Protein AF-A0AAW5FXQ7-F1 (afdb_monomer_lite)

pLDDT: mean 87.69, std 14.64, range [40.19, 96.31]

Sequence (70 aa):
MSSERTQTVEWDGKALSGWVAINGTPKKVSADRETIHAHAPGFNDALTREIDRHRVEIFEKLLPYFQRQG

Structure (mmCIF, N/CA/C/O backbone):
data_AF-A0AAW5FXQ7-F1
#
_entry.id   AF-A0AAW5FXQ7-F1
#
loop_
_atom_site.group_PDB
_atom_site.id
_atom_site.type_symb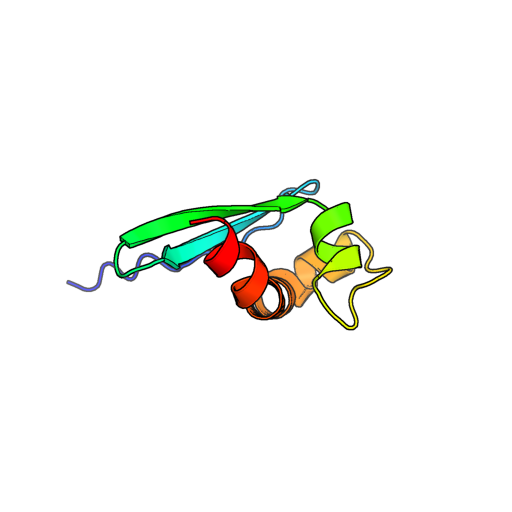ol
_atom_site.label_atom_id
_atom_site.label_alt_id
_atom_site.label_comp_id
_atom_site.label_asym_id
_atom_site.label_entity_id
_atom_site.label_seq_id
_atom_site.pdbx_PDB_ins_code
_atom_site.Cartn_x
_atom_site.Cartn_y
_atom_site.Cartn_z
_atom_site.occupancy
_atom_site.B_iso_or_equiv
_atom_site.auth_seq_id
_atom_site.auth_comp_id
_atom_site.auth_asym_id
_atom_site.auth_atom_id
_atom_site.pdbx_PDB_model_num
ATOM 1 N N . MET A 1 1 ? -2.271 17.882 24.854 1.00 40.19 1 MET A N 1
ATOM 2 C CA . MET A 1 1 ? -2.200 16.426 24.621 1.00 40.19 1 MET A CA 1
ATOM 3 C C . MET A 1 1 ? -2.627 16.171 23.188 1.00 40.19 1 MET A C 1
ATOM 5 O O . MET A 1 1 ? -3.818 16.222 22.932 1.00 40.19 1 MET A O 1
ATOM 9 N N . SER A 1 2 ? -1.683 15.935 22.280 1.00 42.84 2 SER A N 1
ATOM 10 C CA . SER A 1 2 ? -1.986 15.444 20.931 1.00 42.84 2 SER A CA 1
ATOM 11 C C . SER A 1 2 ? -0.976 14.360 20.615 1.00 42.84 2 SER A C 1
ATOM 13 O O . SER A 1 2 ? 0.077 14.613 20.042 1.00 42.84 2 SER A O 1
ATOM 15 N N . SER A 1 3 ? -1.261 13.148 21.078 1.00 42.25 3 SER A N 1
ATOM 16 C CA . SER A 1 3 ? -0.563 11.958 20.607 1.00 42.25 3 SER A CA 1
ATOM 17 C C . SER A 1 3 ? -1.110 11.650 19.216 1.00 42.25 3 SER A C 1
ATOM 19 O O . SER A 1 3 ? -1.877 10.704 19.042 1.00 42.25 3 SER A O 1
ATOM 21 N N . GLU A 1 4 ? -0.776 12.492 18.237 1.00 46.59 4 GLU A N 1
ATOM 22 C CA . GLU A 1 4 ? -0.885 12.140 16.828 1.00 46.59 4 GLU A CA 1
ATOM 23 C C . GLU A 1 4 ? 0.063 10.959 16.637 1.00 46.59 4 GLU A C 1
ATOM 25 O O . GLU A 1 4 ? 1.264 11.108 16.432 1.00 46.59 4 GLU A O 1
ATOM 30 N N . ARG A 1 5 ? -0.466 9.748 16.832 1.00 48.47 5 ARG A N 1
ATOM 31 C CA . ARG A 1 5 ? 0.157 8.523 16.350 1.00 48.47 5 ARG A CA 1
ATOM 32 C C . ARG A 1 5 ? 0.114 8.651 14.840 1.00 48.47 5 ARG A C 1
ATOM 34 O O . ARG A 1 5 ? -0.843 8.19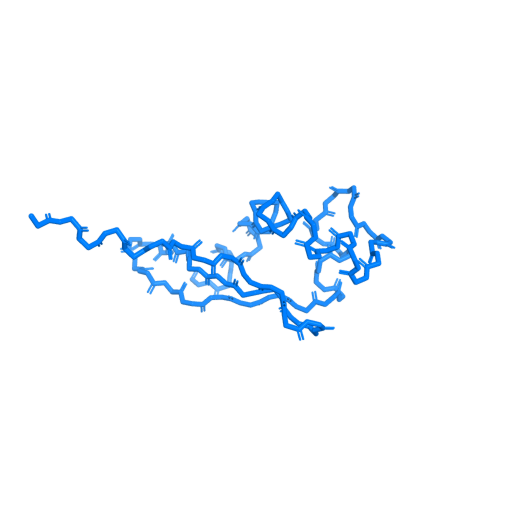6 14.218 1.00 48.47 5 ARG A O 1
ATOM 41 N N . THR A 1 6 ? 1.091 9.365 14.292 1.00 48.38 6 THR A N 1
ATOM 42 C CA . THR A 1 6 ? 1.342 9.471 12.866 1.00 48.38 6 THR A CA 1
ATOM 43 C C . THR A 1 6 ? 1.170 8.069 12.314 1.00 48.38 6 THR A C 1
ATOM 45 O O . THR A 1 6 ? 1.824 7.130 12.769 1.00 48.38 6 THR A O 1
ATOM 48 N N . GLN A 1 7 ? 0.178 7.902 11.446 1.00 60.09 7 GLN A N 1
ATOM 49 C CA . GLN A 1 7 ? -0.075 6.666 10.728 1.00 60.09 7 GLN A CA 1
ATOM 50 C C . GLN A 1 7 ? 1.104 6.484 9.774 1.00 60.09 7 GLN A C 1
ATOM 52 O O . GLN A 1 7 ? 1.012 6.815 8.596 1.00 60.09 7 GLN A O 1
ATOM 57 N N . THR A 1 8 ? 2.258 6.081 10.303 1.00 82.06 8 THR A N 1
ATOM 58 C CA . THR A 1 8 ? 3.477 5.980 9.516 1.00 82.06 8 THR A CA 1
ATOM 59 C C . THR A 1 8 ? 3.295 4.790 8.595 1.00 82.06 8 THR A C 1
ATOM 61 O O . THR A 1 8 ? 3.345 3.634 9.010 1.00 82.06 8 THR A O 1
ATOM 64 N N . VAL A 1 9 ? 2.970 5.097 7.346 1.00 91.25 9 VAL A N 1
ATOM 65 C CA . VAL A 1 9 ? 3.059 4.147 6.252 1.00 91.25 9 VAL A CA 1
ATOM 66 C C . VAL A 1 9 ? 4.542 3.957 5.966 1.00 91.25 9 VAL A C 1
ATOM 68 O O . VAL A 1 9 ? 5.262 4.927 5.705 1.00 91.25 9 VAL A O 1
ATOM 71 N N . GLU A 1 10 ? 4.995 2.715 6.046 1.00 94.00 10 GLU A N 1
ATOM 72 C CA . GLU A 1 10 ? 6.408 2.352 5.990 1.00 94.00 10 GLU A CA 1
ATOM 73 C C . GLU A 1 10 ? 6.628 1.234 4.982 1.00 94.00 10 GLU A C 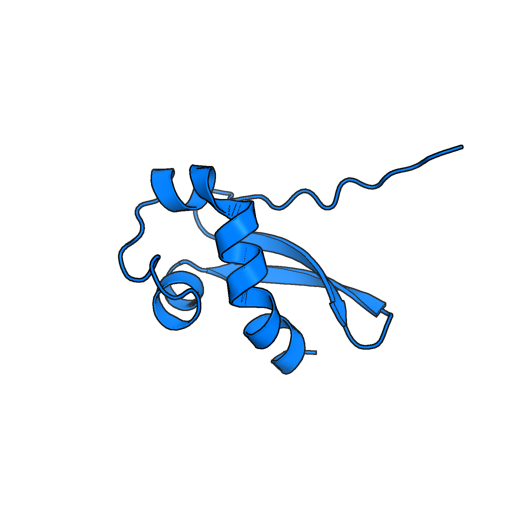1
ATOM 75 O O . GLU A 1 10 ? 5.851 0.283 4.910 1.00 94.00 10 GLU A O 1
ATOM 80 N N . TRP A 1 11 ? 7.713 1.344 4.223 1.00 95.19 11 TRP A N 1
ATOM 81 C CA . TRP A 1 11 ? 8.200 0.293 3.346 1.00 95.19 11 TRP A CA 1
ATOM 82 C C . TRP A 1 11 ? 9.531 -0.228 3.892 1.00 95.19 11 TRP A C 1
ATOM 84 O O . TRP A 1 11 ? 10.497 0.524 3.991 1.00 95.19 11 TRP A O 1
ATOM 94 N N . ASP A 1 12 ? 9.598 -1.513 4.237 1.00 92.75 12 ASP A N 1
ATOM 95 C CA . ASP A 1 12 ? 10.803 -2.127 4.824 1.00 92.75 12 ASP A CA 1
ATOM 96 C C . ASP A 1 12 ? 11.747 -2.767 3.781 1.00 92.75 12 ASP A C 1
ATOM 98 O O . ASP A 1 12 ? 12.735 -3.417 4.127 1.00 92.75 12 ASP A O 1
ATOM 102 N N . GLY A 1 13 ? 11.440 -2.611 2.489 1.00 92.31 13 GLY A N 1
ATOM 103 C CA . GLY A 1 13 ? 12.128 -3.299 1.392 1.00 92.31 13 GLY A CA 1
ATOM 104 C C . GLY A 1 13 ? 11.423 -4.564 0.894 1.00 92.31 13 GLY A C 1
ATOM 105 O O . GLY A 1 13 ? 11.763 -5.049 -0.189 1.00 92.31 13 GLY A O 1
ATOM 106 N N . LYS A 1 14 ? 10.439 -5.079 1.640 1.00 93.75 14 LYS A N 1
ATOM 107 C CA . LYS A 1 14 ? 9.684 -6.308 1.345 1.00 93.75 14 LYS A CA 1
ATOM 108 C C . LYS A 1 14 ? 8.170 -6.105 1.408 1.00 93.75 14 LYS A C 1
ATOM 110 O O . LYS A 1 14 ? 7.466 -6.624 0.543 1.00 93.75 14 LYS A O 1
ATOM 115 N N . ALA A 1 15 ? 7.686 -5.370 2.404 1.00 95.56 15 ALA A N 1
ATOM 116 C CA . ALA A 1 15 ? 6.275 -5.128 2.653 1.00 95.56 15 ALA A CA 1
ATOM 117 C C . ALA A 1 15 ? 5.997 -3.663 3.018 1.00 95.56 15 ALA A C 1
ATOM 119 O O . ALA A 1 15 ? 6.759 -3.001 3.725 1.00 95.56 15 ALA A O 1
ATOM 120 N N . LEU A 1 16 ? 4.858 -3.174 2.532 1.00 95.50 16 LEU A N 1
ATOM 121 C CA . LEU A 1 16 ? 4.299 -1.870 2.842 1.00 95.50 16 LEU A CA 1
ATOM 122 C C . LEU A 1 16 ? 3.332 -2.039 4.004 1.00 95.50 16 LEU A C 1
ATOM 124 O O . LEU A 1 16 ? 2.318 -2.718 3.859 1.00 95.50 16 LEU A O 1
ATOM 128 N N . SER A 1 17 ? 3.641 -1.438 5.144 1.00 95.19 17 SER A N 1
ATOM 129 C CA . SER A 1 17 ? 2.856 -1.561 6.368 1.00 95.19 17 SER A CA 1
ATOM 130 C C . SER A 1 17 ? 2.246 -0.229 6.777 1.00 95.19 17 SER A C 1
ATOM 132 O O . SER A 1 17 ? 2.841 0.825 6.578 1.00 95.19 17 SER A O 1
ATOM 134 N N . GLY A 1 18 ? 1.075 -0.281 7.404 1.00 93.00 18 GLY A N 1
ATOM 135 C CA . GLY A 1 18 ? 0.417 0.898 7.960 1.00 93.00 18 GLY A CA 1
ATOM 136 C C . GLY A 1 18 ? -0.792 0.540 8.818 1.00 93.00 18 GLY A C 1
ATOM 137 O O . GLY A 1 18 ? -1.084 -0.634 9.058 1.00 93.00 18 GLY A O 1
ATOM 138 N N . TRP A 1 19 ? -1.493 1.563 9.300 1.00 91.81 19 TRP A N 1
ATOM 139 C CA . TRP A 1 19 ? -2.687 1.413 10.134 1.00 91.81 19 TRP A CA 1
ATOM 140 C C . TRP A 1 19 ? -3.933 1.877 9.386 1.00 91.81 19 TRP A C 1
ATOM 142 O O . TRP A 1 19 ? -3.997 3.021 8.938 1.00 91.81 19 TRP A O 1
ATOM 152 N N . VAL A 1 20 ? -4.941 1.008 9.318 1.00 89.62 20 VAL A N 1
ATOM 153 C CA . VAL A 1 20 ? -6.257 1.302 8.731 1.00 89.62 20 VAL A CA 1
ATOM 154 C C . VAL A 1 20 ? -7.333 1.036 9.774 1.00 89.62 20 VAL A C 1
ATOM 156 O O . VAL A 1 20 ? -7.260 0.055 10.512 1.00 89.62 20 VAL A O 1
ATOM 159 N N . ALA A 1 21 ? -8.345 1.897 9.844 1.00 88.12 21 ALA A N 1
ATOM 160 C CA . ALA A 1 21 ? -9.552 1.604 10.607 1.00 88.12 21 ALA A CA 1
ATOM 161 C C . ALA A 1 21 ? -10.468 0.694 9.772 1.00 88.12 21 ALA A C 1
ATOM 163 O O . ALA A 1 21 ? -11.012 1.128 8.759 1.00 88.12 21 ALA A O 1
ATOM 164 N N . ILE A 1 22 ? -10.640 -0.557 10.195 1.00 84.88 22 ILE A N 1
ATOM 165 C CA . ILE A 1 22 ? -11.587 -1.501 9.589 1.00 84.88 22 ILE A CA 1
ATOM 166 C C . ILE A 1 22 ? -12.748 -1.662 10.563 1.00 84.88 22 ILE A C 1
ATOM 168 O O . ILE A 1 22 ? -12.535 -2.011 11.724 1.00 84.88 22 ILE A O 1
ATOM 172 N N . ASN A 1 23 ? -13.969 -1.343 10.122 1.00 86.06 23 ASN A N 1
ATOM 173 C CA . ASN A 1 23 ? -15.169 -1.352 10.971 1.00 86.06 23 ASN A CA 1
ATOM 174 C C . ASN A 1 23 ? -14.986 -0.550 12.280 1.00 86.06 23 ASN A C 1
ATOM 176 O O . ASN A 1 23 ? -15.404 -0.971 13.354 1.00 86.06 23 ASN A O 1
ATOM 180 N N . GLY A 1 24 ? -14.286 0.590 12.208 1.00 84.62 24 GLY A N 1
ATOM 181 C CA . GLY A 1 24 ? -13.974 1.437 13.368 1.00 84.62 24 GLY A CA 1
ATOM 182 C C . GLY A 1 24 ? -12.849 0.919 14.277 1.00 84.62 24 GLY A C 1
ATOM 183 O O . GLY A 1 24 ? -12.456 1.623 15.204 1.00 84.62 24 GLY A O 1
ATOM 184 N N . THR A 1 25 ? -12.285 -0.261 14.002 1.00 87.88 25 THR A N 1
ATOM 185 C CA . THR A 1 25 ? -11.168 -0.834 14.764 1.00 87.88 25 THR A CA 1
ATOM 186 C C . THR A 1 25 ? -9.839 -0.576 14.047 1.00 87.88 25 THR A C 1
ATOM 188 O O . THR A 1 25 ? -9.672 -1.010 12.904 1.00 87.88 25 THR A O 1
ATOM 191 N N . PRO A 1 26 ? -8.863 0.101 14.681 1.00 89.06 26 PRO A N 1
ATOM 192 C CA . PRO A 1 26 ? -7.525 0.250 14.117 1.00 89.06 26 PRO A CA 1
ATOM 193 C C . PRO A 1 26 ? -6.833 -1.111 13.981 1.00 89.06 26 PRO A C 1
ATOM 195 O O . PRO A 1 26 ? -6.559 -1.782 14.976 1.00 89.06 26 PRO A O 1
ATOM 198 N N . LYS A 1 27 ? -6.517 -1.504 12.747 1.00 90.19 27 LYS A N 1
ATOM 199 C CA . LYS A 1 27 ? -5.787 -2.730 12.421 1.00 90.19 27 LYS A CA 1
ATOM 200 C C . LYS A 1 27 ? -4.483 -2.371 11.718 1.00 90.19 27 LYS A C 1
ATOM 202 O O . LYS A 1 27 ? -4.461 -1.530 10.817 1.00 90.19 27 LYS A O 1
ATOM 207 N N . LYS A 1 28 ? -3.395 -3.025 12.124 1.00 91.75 28 LYS A N 1
ATOM 208 C CA . LYS A 1 28 ? -2.137 -2.983 11.378 1.00 91.75 28 LYS A CA 1
ATOM 209 C C . LYS A 1 28 ? -2.269 -3.912 10.174 1.00 91.75 28 LYS A C 1
ATOM 211 O O . LYS A 1 28 ? -2.612 -5.082 10.342 1.00 91.75 28 LYS A O 1
ATOM 216 N N . VAL A 1 29 ? -2.019 -3.384 8.986 1.00 93.31 29 VAL A N 1
ATOM 217 C CA . VAL A 1 29 ? -2.100 -4.113 7.717 1.00 93.31 29 VAL A CA 1
ATOM 218 C C . VAL A 1 29 ? -0.774 -4.018 6.980 1.00 93.31 29 VAL A C 1
ATOM 220 O O . VAL A 1 29 ? -0.003 -3.078 7.192 1.00 93.31 29 VAL A O 1
ATOM 223 N N . SER A 1 30 ? -0.510 -5.008 6.136 1.00 95.06 30 SER A N 1
ATOM 224 C CA . SER A 1 30 ? 0.701 -5.093 5.331 1.00 95.06 30 SER A CA 1
ATOM 225 C C . SER A 1 30 ? 0.378 -5.627 3.942 1.00 95.06 30 SER A C 1
ATOM 227 O O . SER A 1 30 ? -0.439 -6.539 3.816 1.00 95.06 30 SER A O 1
ATOM 229 N N . ALA A 1 31 ? 1.042 -5.100 2.920 1.00 95.50 31 ALA A N 1
ATOM 230 C CA . ALA A 1 31 ? 0.987 -5.604 1.552 1.00 95.50 31 ALA A CA 1
ATOM 231 C C . ALA A 1 31 ? 2.404 -5.875 1.045 1.00 95.50 31 ALA A C 1
ATOM 233 O O . ALA A 1 31 ? 3.280 -5.018 1.159 1.00 95.50 31 ALA A O 1
ATOM 234 N N . ASP A 1 32 ? 2.630 -7.062 0.491 1.00 95.94 32 ASP A N 1
ATOM 235 C CA . ASP A 1 32 ? 3.877 -7.371 -0.202 1.00 95.94 32 ASP A CA 1
ATOM 236 C C . ASP A 1 32 ? 3.911 -6.735 -1.601 1.00 95.94 32 ASP A C 1
ATOM 238 O O . ASP A 1 32 ? 2.957 -6.101 -2.065 1.00 95.94 32 ASP A O 1
ATOM 242 N N . ARG A 1 33 ? 5.047 -6.886 -2.284 1.00 95.62 33 ARG A N 1
ATOM 243 C CA . ARG A 1 33 ? 5.225 -6.352 -3.636 1.00 95.62 33 ARG A CA 1
ATOM 244 C C . ARG A 1 33 ? 4.214 -6.912 -4.633 1.00 95.62 33 ARG A C 1
ATOM 246 O O . ARG A 1 33 ? 3.717 -6.149 -5.451 1.00 95.62 33 ARG A O 1
ATOM 253 N N . GLU A 1 34 ? 3.911 -8.204 -4.566 1.00 95.94 34 GLU A N 1
ATOM 254 C CA . GLU A 1 34 ? 2.952 -8.839 -5.474 1.00 95.94 34 GLU A CA 1
ATOM 255 C C . GLU A 1 34 ? 1.556 -8.228 -5.304 1.00 95.94 34 GLU A C 1
ATOM 257 O O . GLU A 1 34 ? 0.912 -7.841 -6.278 1.00 95.94 34 GLU A O 1
ATOM 262 N N . THR A 1 35 ? 1.142 -8.017 -4.055 1.00 96.31 35 THR A N 1
ATOM 263 C CA . THR A 1 35 ? -0.102 -7.330 -3.705 1.00 96.31 35 THR A CA 1
ATOM 264 C C . THR A 1 35 ? -0.115 -5.896 -4.230 1.00 96.31 35 THR A C 1
ATOM 266 O O . THR A 1 35 ? -1.112 -5.470 -4.812 1.00 96.31 35 THR A O 1
ATOM 269 N N . ILE A 1 36 ? 0.978 -5.142 -4.056 1.00 95.56 36 ILE A N 1
ATOM 270 C CA . ILE A 1 36 ? 1.107 -3.778 -4.598 1.00 95.56 36 ILE A CA 1
ATOM 271 C C . ILE A 1 36 ? 0.930 -3.803 -6.118 1.00 95.56 36 ILE A C 1
ATOM 273 O O . ILE A 1 36 ? 0.125 -3.047 -6.658 1.00 95.56 36 ILE A O 1
ATOM 277 N N . HIS A 1 37 ? 1.628 -4.702 -6.807 1.00 95.81 37 HIS A N 1
ATOM 278 C CA . HIS A 1 37 ? 1.595 -4.798 -8.265 1.00 95.81 37 HIS A CA 1
ATOM 279 C C . HIS A 1 37 ? 0.216 -5.206 -8.805 1.00 95.81 37 HIS A C 1
ATOM 281 O O . HIS A 1 37 ? -0.201 -4.733 -9.864 1.00 95.81 37 HIS A O 1
ATOM 287 N N . ALA A 1 38 ? -0.515 -6.043 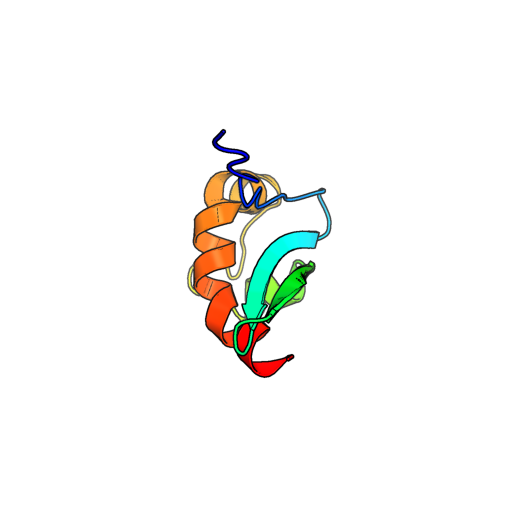-8.067 1.00 96.19 38 ALA A N 1
ATOM 288 C CA . ALA A 1 38 ? -1.851 -6.501 -8.438 1.00 96.19 38 ALA A CA 1
ATOM 289 C C . ALA A 1 38 ? -2.964 -5.491 -8.105 1.00 96.19 38 ALA A C 1
ATOM 291 O O . ALA A 1 38 ? -3.951 -5.396 -8.837 1.00 96.19 38 ALA A O 1
ATOM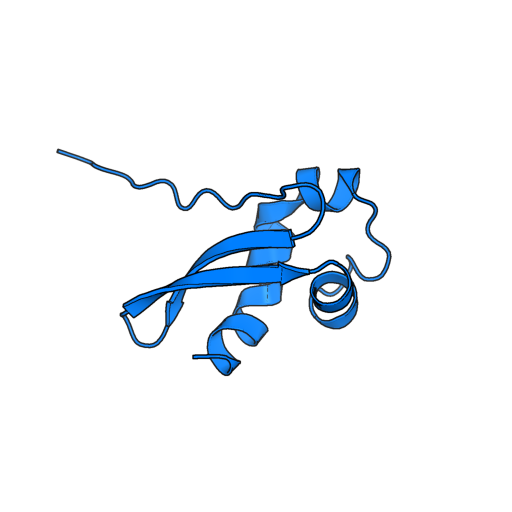 292 N N . HIS A 1 39 ? -2.833 -4.752 -6.998 1.00 95.62 39 HIS A N 1
ATOM 293 C CA . HIS A 1 39 ? -3.940 -3.994 -6.404 1.00 95.62 39 HIS A CA 1
ATOM 294 C C . HIS A 1 39 ? -3.711 -2.485 -6.278 1.00 95.62 39 HIS A C 1
ATOM 296 O O . HIS A 1 39 ? -4.654 -1.788 -5.908 1.00 95.62 39 HIS A O 1
ATOM 302 N N . ALA A 1 40 ? -2.526 -1.959 -6.606 1.00 95.62 40 ALA A N 1
ATOM 303 C CA . ALA A 1 40 ? -2.263 -0.520 -6.666 1.00 95.62 40 ALA A CA 1
ATOM 304 C C . ALA A 1 40 ? -2.103 -0.053 -8.129 1.00 95.62 40 ALA A C 1
ATOM 306 O O . ALA A 1 40 ? -0.997 -0.084 -8.675 1.00 95.62 40 ALA A O 1
ATOM 307 N N . PRO A 1 41 ? -3.186 0.409 -8.790 1.00 92.62 41 PRO A N 1
ATOM 308 C CA . PRO A 1 41 ? -3.126 0.864 -10.176 1.00 92.62 41 PRO A CA 1
ATOM 309 C C . PRO A 1 41 ? -2.078 1.962 -10.394 1.00 92.62 41 PRO A C 1
ATOM 311 O O . PRO A 1 41 ? -2.040 2.957 -9.662 1.00 92.62 41 PRO A O 1
ATOM 314 N N . GLY A 1 42 ? -1.250 1.794 -11.426 1.00 93.50 42 GLY A N 1
ATOM 315 C CA . GLY A 1 42 ? -0.155 2.716 -11.750 1.00 93.50 42 GLY A CA 1
ATOM 316 C C . GLY A 1 42 ? 1.151 2.425 -11.006 1.00 93.50 42 GLY A C 1
ATOM 317 O O . GLY A 1 42 ? 2.127 3.133 -11.219 1.00 93.50 42 GLY A O 1
ATOM 318 N N . PHE A 1 43 ? 1.181 1.384 -10.169 1.00 94.38 43 PHE A N 1
ATOM 319 C CA . PHE A 1 43 ? 2.386 0.874 -9.507 1.00 94.38 43 PHE A CA 1
ATOM 320 C C . PHE A 1 43 ? 2.623 -0.610 -9.813 1.00 94.38 43 PHE A C 1
ATOM 322 O O . PHE A 1 43 ? 3.297 -1.303 -9.057 1.00 94.38 43 PHE A O 1
ATOM 329 N N . ASN A 1 44 ? 2.066 -1.101 -10.921 1.00 93.50 44 ASN A N 1
ATOM 330 C CA . ASN A 1 44 ? 2.080 -2.506 -11.332 1.00 93.50 44 ASN A CA 1
ATOM 331 C C . ASN A 1 44 ? 3.492 -3.075 -11.560 1.00 93.50 44 ASN A C 1
ATOM 333 O O . ASN A 1 44 ? 3.688 -4.279 -11.457 1.00 93.50 44 ASN A O 1
ATOM 337 N N . ASP A 1 45 ? 4.462 -2.217 -11.859 1.00 92.81 45 ASP A N 1
ATOM 338 C CA . ASP A 1 45 ? 5.871 -2.538 -12.097 1.00 92.81 45 ASP A CA 1
ATOM 339 C C . ASP A 1 45 ? 6.816 -1.739 -11.180 1.00 92.81 45 ASP A C 1
ATOM 341 O O . ASP A 1 45 ? 8.028 -1.702 -11.400 1.00 92.81 45 ASP A O 1
ATOM 345 N N . ALA A 1 46 ? 6.275 -1.126 -10.120 1.00 92.69 46 ALA A N 1
ATOM 346 C CA . ALA A 1 46 ? 7.020 -0.213 -9.264 1.00 92.69 46 ALA A CA 1
ATOM 347 C C . ALA A 1 46 ? 8.241 -0.888 -8.620 1.00 92.69 46 ALA A C 1
ATOM 349 O O . ALA A 1 46 ? 8.144 -1.950 -7.986 1.00 92.69 46 ALA A O 1
ATOM 350 N N . LEU A 1 47 ? 9.394 -0.230 -8.734 1.00 94.50 47 LEU A N 1
ATOM 351 C CA . LEU A 1 47 ? 10.645 -0.643 -8.101 1.00 94.50 47 LEU A CA 1
ATOM 352 C C . LEU A 1 47 ? 10.655 -0.293 -6.606 1.00 94.50 47 LEU A C 1
ATOM 354 O O . LEU A 1 47 ? 9.931 0.588 -6.154 1.00 94.50 47 LEU A O 1
ATOM 358 N N . THR A 1 48 ? 11.563 -0.899 -5.829 1.00 93.56 48 THR A N 1
ATOM 359 C CA . THR A 1 48 ? 11.724 -0.624 -4.381 1.00 93.56 48 THR A CA 1
ATOM 360 C C . THR A 1 48 ? 11.749 0.875 -4.054 1.00 93.56 48 THR A C 1
ATOM 362 O O . THR A 1 48 ? 11.091 1.309 -3.118 1.00 93.56 48 THR A O 1
ATOM 365 N N . ARG A 1 49 ? 12.486 1.672 -4.840 1.00 94.06 49 ARG A N 1
ATOM 366 C CA . ARG A 1 49 ? 12.612 3.126 -4.644 1.00 94.06 49 ARG A CA 1
ATOM 367 C C . ARG A 1 49 ? 11.312 3.890 -4.915 1.00 94.06 49 ARG A C 1
ATOM 369 O O . ARG A 1 49 ? 11.075 4.923 -4.303 1.00 94.06 49 ARG A O 1
ATOM 376 N N . GLU A 1 50 ? 10.510 3.412 -5.863 1.00 95.19 50 GLU A N 1
ATOM 377 C CA . GLU A 1 50 ? 9.226 4.016 -6.221 1.00 95.19 50 GLU A CA 1
ATOM 378 C C . GLU A 1 50 ? 8.191 3.659 -5.167 1.00 95.19 50 GLU A C 1
ATOM 380 O O . GLU A 1 50 ? 7.468 4.541 -4.718 1.00 95.19 50 GLU A O 1
ATOM 385 N N . ILE A 1 51 ? 8.208 2.411 -4.688 1.00 94.50 51 ILE A N 1
ATOM 386 C CA . ILE A 1 51 ? 7.369 1.985 -3.572 1.00 94.50 51 ILE A CA 1
ATOM 387 C C . ILE A 1 51 ? 7.673 2.814 -2.324 1.00 94.50 51 ILE A C 1
ATOM 389 O O . ILE A 1 51 ? 6.752 3.344 -1.719 1.00 94.50 51 ILE A O 1
ATOM 393 N N . ASP A 1 52 ? 8.946 2.992 -1.966 1.00 94.56 52 ASP A N 1
ATOM 394 C CA . ASP A 1 52 ? 9.319 3.794 -0.798 1.00 94.56 52 ASP A CA 1
ATOM 395 C C . ASP A 1 52 ? 8.935 5.277 -0.951 1.00 94.56 52 ASP A C 1
ATOM 397 O O . ASP A 1 52 ? 8.352 5.882 -0.046 1.00 94.56 52 ASP A O 1
ATOM 401 N N . ARG A 1 53 ? 9.202 5.866 -2.125 1.00 95.00 53 ARG A N 1
ATOM 402 C CA . ARG A 1 53 ? 8.878 7.270 -2.419 1.00 95.00 53 ARG A CA 1
ATOM 403 C C . ARG A 1 53 ? 7.372 7.535 -2.407 1.00 95.00 53 ARG A C 1
ATOM 405 O O . ARG A 1 53 ? 6.949 8.553 -1.867 1.00 95.00 53 ARG A O 1
ATOM 412 N N . HIS A 1 54 ? 6.582 6.639 -2.995 1.00 95.69 54 HIS A N 1
ATOM 413 C CA . HIS A 1 54 ? 5.133 6.782 -3.169 1.00 95.69 54 HIS A CA 1
ATOM 414 C C . HIS A 1 54 ? 4.328 5.945 -2.167 1.00 95.69 54 HIS A C 1
ATOM 416 O O . HIS A 1 54 ? 3.143 5.693 -2.372 1.00 95.69 54 HIS A O 1
ATOM 422 N N . ARG A 1 55 ? 4.953 5.530 -1.059 1.00 94.56 55 ARG A N 1
ATOM 423 C CA . ARG A 1 55 ? 4.390 4.588 -0.082 1.00 94.56 55 ARG A CA 1
ATOM 424 C C . ARG A 1 55 ? 2.994 4.970 0.409 1.00 94.56 55 ARG A C 1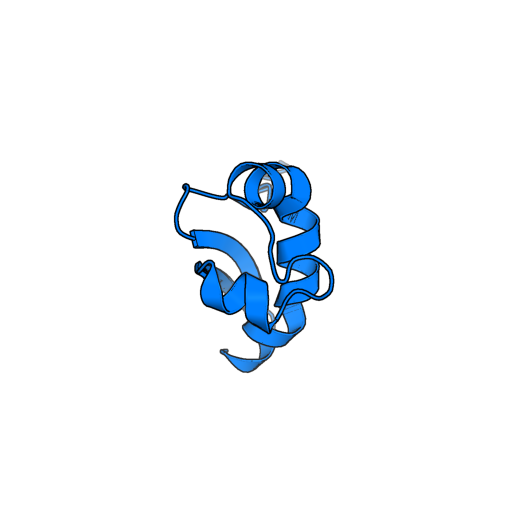
ATOM 426 O O . ARG A 1 55 ? 2.141 4.101 0.515 1.00 94.56 55 ARG A O 1
ATOM 433 N N . VAL A 1 56 ? 2.742 6.259 0.643 1.00 94.06 56 VAL A N 1
ATOM 434 C CA . VAL A 1 56 ? 1.433 6.763 1.093 1.00 94.06 56 VAL A CA 1
ATOM 435 C C . VAL A 1 56 ? 0.370 6.606 0.003 1.00 94.06 56 VAL A C 1
ATOM 437 O O . VAL A 1 56 ? -0.684 6.044 0.269 1.00 94.06 56 VAL A O 1
ATOM 440 N N . GLU A 1 57 ? 0.665 7.011 -1.234 1.00 95.19 57 GLU A N 1
ATOM 441 C CA . GLU A 1 57 ? -0.267 6.890 -2.367 1.00 95.19 57 GLU A CA 1
ATOM 442 C C . GLU A 1 57 ? -0.580 5.421 -2.684 1.00 95.19 57 GLU A C 1
ATOM 444 O O . GLU A 1 57 ? -1.729 5.044 -2.915 1.00 95.19 57 GLU A O 1
ATOM 449 N N . ILE A 1 58 ? 0.442 4.562 -2.663 1.00 95.56 58 ILE A N 1
ATOM 450 C CA . ILE A 1 58 ? 0.268 3.118 -2.844 1.00 95.56 58 ILE A CA 1
ATOM 451 C C . ILE A 1 58 ? -0.628 2.561 -1.738 1.00 95.56 58 ILE A C 1
ATOM 453 O O . ILE A 1 58 ? -1.548 1.795 -2.016 1.00 95.56 58 ILE A O 1
ATOM 457 N N . PHE A 1 59 ? -0.395 2.966 -0.490 1.00 94.88 59 PHE A N 1
ATOM 458 C CA . PHE A 1 59 ? -1.194 2.525 0.647 1.00 94.88 59 PHE A CA 1
ATOM 459 C C . PHE A 1 59 ? -2.660 2.958 0.533 1.00 94.88 59 PHE A C 1
ATOM 461 O O . PHE A 1 59 ? -3.551 2.149 0.787 1.00 94.88 59 PHE A O 1
ATOM 468 N N . GLU A 1 60 ? -2.922 4.189 0.086 1.00 93.69 60 GLU A N 1
ATOM 469 C CA . GLU A 1 60 ? -4.272 4.691 -0.199 1.00 93.69 60 GLU A CA 1
ATOM 470 C C . GLU A 1 60 ? -4.975 3.859 -1.278 1.00 93.69 60 GLU A C 1
ATOM 472 O O . GLU A 1 60 ? -6.123 3.446 -1.099 1.00 93.69 60 GLU A O 1
ATOM 477 N N . LYS A 1 61 ? -4.272 3.533 -2.370 1.00 95.12 61 LYS A N 1
ATOM 478 C CA . LYS A 1 61 ? -4.801 2.668 -3.440 1.00 95.12 61 LYS A CA 1
ATOM 479 C C . LYS A 1 61 ? -5.094 1.245 -2.962 1.00 95.12 61 LYS A C 1
ATOM 481 O O . LYS A 1 61 ? -5.995 0.601 -3.494 1.00 95.12 61 LYS A O 1
ATOM 486 N N . LEU A 1 62 ? -4.380 0.772 -1.943 1.00 94.75 62 LEU A N 1
ATOM 487 C CA . LEU A 1 62 ? -4.589 -0.534 -1.318 1.00 94.75 62 LEU A CA 1
ATOM 488 C C . LEU A 1 62 ? -5.672 -0.538 -0.228 1.00 94.75 62 LEU A C 1
ATOM 490 O O . LEU A 1 62 ? -6.054 -1.617 0.227 1.00 94.75 62 LEU A O 1
ATOM 494 N N . LEU A 1 63 ? -6.230 0.613 0.172 1.00 92.31 63 LEU A N 1
ATOM 495 C CA . LEU A 1 63 ? -7.302 0.664 1.178 1.00 92.31 63 LEU A CA 1
ATOM 496 C C . LEU A 1 63 ? -8.482 -0.275 0.864 1.00 92.31 63 LEU A C 1
ATOM 498 O O . LEU A 1 63 ? -8.887 -1.005 1.772 1.00 92.31 63 LEU A O 1
ATOM 502 N N . PRO A 1 64 ? -9.005 -0.358 -0.379 1.00 92.75 64 PRO A N 1
ATOM 503 C CA . PRO A 1 64 ? -10.090 -1.286 -0.699 1.00 92.75 64 PRO A CA 1
ATOM 504 C C . PRO A 1 64 ? -9.688 -2.756 -0.541 1.00 92.75 64 PRO A C 1
ATOM 506 O O . PRO A 1 64 ? -10.527 -3.592 -0.213 1.00 92.75 64 PRO A O 1
ATOM 509 N N . TYR A 1 65 ? -8.415 -3.087 -0.775 1.00 92.88 65 TYR A N 1
ATOM 510 C CA . TYR A 1 65 ? -7.889 -4.431 -0.548 1.00 92.88 65 TYR A CA 1
ATOM 511 C C . TYR A 1 65 ? -7.848 -4.746 0.952 1.00 92.88 65 TYR A C 1
ATOM 513 O O . TYR A 1 65 ? -8.394 -5.762 1.378 1.00 92.88 65 TYR A O 1
ATOM 521 N N . PHE A 1 66 ? -7.309 -3.838 1.770 1.00 91.38 66 PHE A N 1
ATOM 522 C CA . PHE A 1 66 ? -7.242 -4.016 3.224 1.00 91.38 66 PHE A CA 1
ATOM 523 C C . PHE A 1 66 ? -8.622 -4.099 3.883 1.00 91.38 66 PHE A C 1
ATOM 525 O O . PHE A 1 66 ? -8.819 -4.913 4.782 1.00 91.38 66 PHE A O 1
ATOM 532 N N . GLN A 1 67 ? -9.591 -3.309 3.414 1.00 89.44 67 GLN A N 1
ATOM 533 C CA . GLN A 1 67 ? -10.969 -3.338 3.913 1.00 89.44 67 GLN A CA 1
ATOM 534 C C . GLN A 1 67 ? -11.685 -4.666 3.637 1.00 89.44 67 GLN A C 1
ATOM 536 O O . GLN A 1 67 ? -12.569 -5.031 4.398 1.00 89.44 67 GLN A O 1
ATOM 541 N N . ARG A 1 68 ? -11.312 -5.403 2.580 1.00 87.38 68 ARG A N 1
ATOM 542 C CA . ARG A 1 68 ? -11.870 -6.738 2.286 1.00 87.38 68 ARG A CA 1
ATOM 543 C C . ARG A 1 68 ? -11.247 -7.854 3.130 1.00 87.38 68 ARG A C 1
ATOM 545 O O . ARG A 1 68 ? -11.804 -8.944 3.185 1.00 87.38 68 ARG A O 1
ATOM 552 N N . GLN A 1 69 ? -10.086 -7.611 3.741 1.00 77.19 69 GLN A N 1
ATOM 553 C CA . GLN A 1 69 ? -9.361 -8.586 4.564 1.00 77.19 69 GLN A CA 1
ATOM 554 C C . GLN A 1 69 ? -9.725 -8.537 6.059 1.00 77.19 69 GLN A C 1
ATOM 556 O O . GLN A 1 69 ? -9.119 -9.254 6.867 1.00 77.19 69 GLN A O 1
ATOM 561 N N . GLY A 1 70 ? -10.633 -7.653 6.476 1.00 60.94 70 GLY A N 1
ATOM 562 C CA . GLY A 1 70 ? -11.020 -7.495 7.878 1.00 60.94 70 GLY A CA 1
ATOM 563 C C . GLY A 1 70 ? -12.512 -7.350 8.082 1.00 60.94 70 GLY A C 1
ATOM 564 O O . GLY A 1 70 ? -13.243 -7.164 7.092 1.00 60.94 70 GLY A O 1
#

Secondary structure (DSSP, 8-state):
---------EE-SSEEEEEEEETTEEEEEEEEHHHHHHHSTT-TT--HHHHHHTHHHHHHHHHHHHHHT-

Foldseek 3Di:
DDPCPPQDFADPLFKTWTWDQAVNRTDIDIDGLCRLLVQQPPCVPPDSVRCGVCVVSSVVSCRVVVNVVD

Radius of gyration: 12.15 Å; chains: 1; bounding box: 28×25×37 Å